Protein AF-C7DH85-F1 (afdb_monomer_lite)

Structure (mmCIF, N/CA/C/O backbone):
data_AF-C7DH85-F1
#
_entry.id   AF-C7DH85-F1
#
loop_
_atom_site.group_PDB
_atom_site.id
_atom_site.type_symbol
_atom_site.label_atom_id
_atom_site.label_al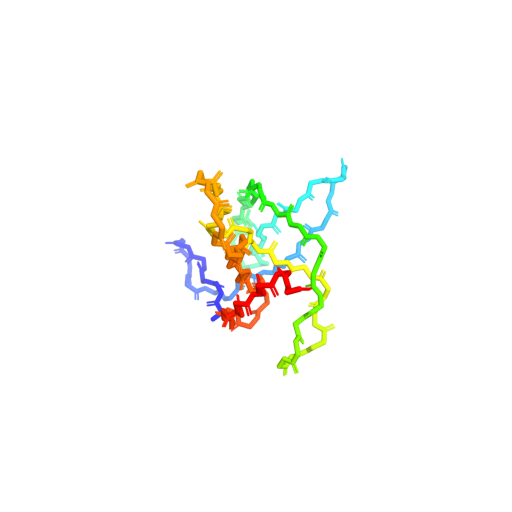t_id
_atom_site.label_comp_id
_atom_site.label_asym_id
_atom_site.label_entity_id
_atom_site.label_seq_id
_atom_site.pdbx_PDB_ins_code
_atom_site.Cartn_x
_atom_site.Cartn_y
_atom_site.Cartn_z
_atom_site.occupancy
_atom_site.B_iso_or_equiv
_atom_site.auth_seq_id
_atom_site.auth_comp_id
_atom_site.auth_asym_id
_atom_site.auth_atom_id
_atom_site.pdbx_PDB_model_num
ATOM 1 N N . MET A 1 1 ? -8.613 -5.247 -1.457 1.00 72.25 1 MET A N 1
ATOM 2 C CA . MET A 1 1 ? -8.883 -3.858 -1.020 1.00 72.25 1 MET A CA 1
ATOM 3 C C . MET A 1 1 ? -8.444 -3.758 0.435 1.00 72.25 1 MET A C 1
ATOM 5 O O . MET A 1 1 ? -8.563 -4.768 1.115 1.00 72.25 1 MET A O 1
ATOM 9 N N . PRO A 1 2 ? -7.856 -2.644 0.888 1.00 82.00 2 PRO A N 1
ATOM 10 C CA . PRO A 1 2 ? -7.318 -2.535 2.245 1.00 82.00 2 PRO A CA 1
ATOM 11 C C . PRO A 1 2 ? -8.440 -2.542 3.297 1.00 82.00 2 PRO A C 1
ATOM 13 O O . PRO A 1 2 ? -9.439 -1.838 3.152 1.00 82.00 2 PRO A O 1
ATOM 16 N N . GLU A 1 3 ? -8.276 -3.345 4.348 1.00 89.19 3 GLU A N 1
ATOM 17 C CA . GLU A 1 3 ? -9.259 -3.541 5.423 1.00 89.19 3 GLU A CA 1
ATOM 18 C C . GLU A 1 3 ? -8.756 -2.947 6.742 1.00 89.19 3 GLU A C 1
ATOM 20 O O . GLU A 1 3 ? -7.561 -2.955 7.042 1.00 89.19 3 GLU A O 1
ATOM 25 N N . CYS A 1 4 ? -9.674 -2.430 7.556 1.00 91.44 4 CYS A N 1
ATOM 26 C CA . CYS A 1 4 ? -9.347 -1.833 8.839 1.00 91.44 4 CYS A CA 1
ATOM 27 C C . CYS A 1 4 ? -8.911 -2.908 9.849 1.00 91.44 4 CYS A C 1
ATOM 29 O O . CYS A 1 4 ? -9.694 -3.816 10.132 1.00 91.44 4 CYS A O 1
ATOM 31 N N . PRO A 1 5 ? -7.748 -2.773 10.511 1.00 91.62 5 PRO A N 1
ATOM 32 C CA . PRO A 1 5 ? -7.302 -3.753 11.503 1.00 91.62 5 PRO A CA 1
ATOM 33 C C . PRO A 1 5 ? -8.183 -3.794 12.763 1.00 91.62 5 PRO A C 1
ATOM 35 O O . PRO A 1 5 ? -8.138 -4.769 13.505 1.00 91.62 5 PRO A O 1
ATOM 38 N N . LYS A 1 6 ? -8.990 -2.750 13.019 1.00 91.50 6 LYS A N 1
ATOM 39 C CA . LYS A 1 6 ? -9.872 -2.667 14.196 1.00 91.50 6 LYS A CA 1
ATOM 40 C C . LYS A 1 6 ? -11.246 -3.297 13.970 1.00 91.50 6 LYS A C 1
ATOM 42 O O . LYS A 1 6 ? -11.719 -4.039 14.820 1.00 91.50 6 LYS A O 1
ATOM 47 N N . CYS A 1 7 ? -11.898 -2.979 12.852 1.00 93.38 7 CYS A N 1
ATOM 48 C CA . CYS A 1 7 ? -13.291 -3.372 12.595 1.00 93.38 7 CYS A CA 1
ATOM 49 C C . CYS A 1 7 ? -13.499 -4.144 11.283 1.00 93.38 7 CYS A C 1
ATOM 51 O O . CYS A 1 7 ? -14.633 -4.475 10.957 1.00 93.38 7 CYS A O 1
ATOM 53 N N . ARG A 1 8 ? -12.428 -4.421 10.525 1.00 89.56 8 ARG A N 1
ATOM 54 C CA . ARG A 1 8 ? -12.428 -5.136 9.230 1.00 89.56 8 ARG A CA 1
ATOM 55 C C . ARG A 1 8 ? -13.244 -4.487 8.109 1.00 89.56 8 ARG A C 1
ATOM 57 O O . ARG A 1 8 ? -13.360 -5.041 7.027 1.00 89.56 8 ARG A O 1
ATOM 64 N N . MET A 1 9 ? -13.756 -3.279 8.327 1.00 91.12 9 MET A N 1
ATOM 65 C CA . MET A 1 9 ? -14.388 -2.493 7.271 1.00 91.12 9 MET A CA 1
ATOM 66 C C . MET A 1 9 ? -13.355 -2.040 6.241 1.00 91.12 9 MET A C 1
ATOM 68 O O . MET A 1 9 ? -12.206 -1.756 6.586 1.00 91.12 9 MET A O 1
ATOM 72 N N . VAL A 1 10 ? -13.779 -1.921 4.985 1.00 90.56 10 VAL A N 1
ATOM 73 C CA . VAL A 1 10 ? -12.929 -1.413 3.901 1.00 90.56 10 VAL A CA 1
ATOM 74 C C . VAL A 1 10 ? -12.479 0.016 4.219 1.00 90.56 10 VAL A C 1
ATOM 76 O O . VAL A 1 10 ? -13.271 0.856 4.654 1.00 90.56 10 VAL A O 1
ATOM 79 N N . LEU A 1 11 ? -11.188 0.280 4.034 1.00 92.00 11 LEU A N 1
ATOM 80 C CA . LEU A 1 11 ? -10.586 1.590 4.254 1.00 92.00 11 LEU A CA 1
ATOM 81 C C . LEU A 1 11 ? -10.804 2.494 3.038 1.00 92.00 11 LEU A C 1
ATOM 83 O O . LEU A 1 11 ? -10.676 2.065 1.892 1.00 92.00 11 LEU A O 1
ATOM 87 N N . ASN A 1 12 ? -11.092 3.766 3.303 1.00 90.88 12 ASN A N 1
ATOM 88 C CA . ASN A 1 12 ? -11.144 4.820 2.297 1.00 90.88 12 ASN A CA 1
ATOM 89 C C . ASN A 1 12 ? -9.767 5.457 2.153 1.00 90.88 12 ASN A C 1
ATOM 91 O O . ASN A 1 12 ? -9.012 5.515 3.119 1.00 90.88 12 ASN A O 1
ATOM 95 N N . ILE A 1 13 ? -9.459 5.964 0.967 1.00 91.12 13 ILE A N 1
ATOM 96 C CA . ILE A 1 13 ? -8.235 6.725 0.712 1.00 91.12 13 ILE A CA 1
ATOM 97 C C . ILE A 1 13 ? -8.615 8.197 0.763 1.00 91.12 13 ILE A C 1
ATOM 99 O O . ILE A 1 13 ? -9.525 8.608 0.045 1.00 91.12 13 ILE A O 1
ATOM 103 N N . ILE A 1 14 ? -7.949 8.963 1.617 1.00 91.56 14 ILE A N 1
ATOM 104 C CA . ILE A 1 14 ? -8.140 10.409 1.731 1.00 91.56 14 ILE A CA 1
ATOM 105 C C . ILE A 1 14 ? -6.799 11.116 1.560 1.00 91.56 14 ILE A C 1
ATOM 1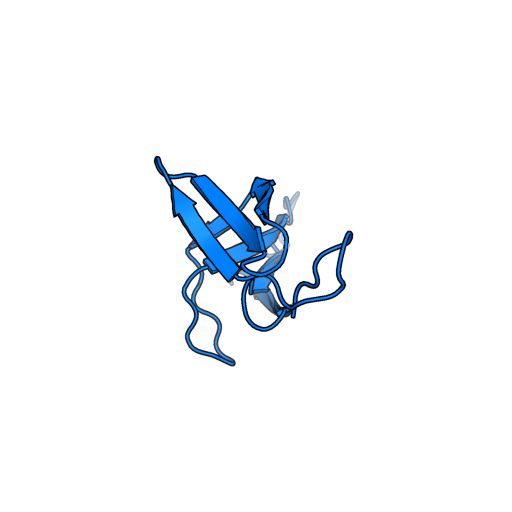07 O O . ILE A 1 14 ? -5.760 10.574 1.932 1.00 91.56 14 ILE A O 1
ATOM 111 N N . GLU A 1 15 ? -6.841 12.323 1.013 1.00 90.38 15 GLU A N 1
ATOM 112 C CA . GLU A 1 15 ? -5.689 13.215 0.895 1.00 90.38 15 GLU A CA 1
ATOM 113 C C . GLU A 1 15 ? -5.875 14.385 1.853 1.00 90.38 15 GLU A C 1
ATOM 115 O O . GLU A 1 15 ? -6.917 15.039 1.845 1.00 90.38 15 GLU A O 1
ATOM 120 N N . GLU A 1 16 ? -4.880 14.647 2.692 1.00 91.50 16 GLU A N 1
ATOM 121 C CA . GLU A 1 16 ? -4.920 15.730 3.668 1.00 91.50 16 GLU A CA 1
ATOM 122 C C . GLU A 1 16 ? -3.520 16.335 3.789 1.00 91.50 16 GLU A C 1
ATOM 124 O O . GLU A 1 16 ? -2.558 15.611 4.015 1.00 91.50 16 GLU A O 1
ATOM 129 N N . ASN A 1 17 ? -3.389 17.653 3.610 1.00 89.06 17 ASN A N 1
ATOM 130 C CA . ASN A 1 17 ? -2.100 18.369 3.648 1.00 89.06 17 ASN A CA 1
ATOM 131 C C . ASN A 1 17 ? -1.021 17.837 2.678 1.00 89.06 17 ASN A C 1
ATOM 133 O O . ASN A 1 17 ? 0.167 18.031 2.911 1.00 89.06 17 ASN A O 1
ATOM 137 N N . GLY A 1 18 ? -1.427 17.188 1.582 1.00 86.12 18 GLY A N 1
ATOM 138 C CA . GLY A 1 18 ? -0.500 16.565 0.630 1.00 86.12 18 GLY A CA 1
ATOM 139 C C . GLY A 1 18 ? -0.052 15.156 1.024 1.00 86.12 18 GLY A C 1
ATOM 140 O O . GLY A 1 18 ? 0.704 14.540 0.286 1.00 86.12 18 GLY A O 1
ATOM 141 N N . ASP A 1 19 ? -0.547 14.615 2.134 1.00 90.06 19 ASP A N 1
ATOM 142 C CA . ASP A 1 19 ? -0.327 13.233 2.540 1.00 90.06 19 ASP A CA 1
ATOM 143 C C . ASP A 1 19 ? -1.542 12.360 2.219 1.00 90.06 19 ASP A C 1
ATOM 145 O O . ASP A 1 19 ? -2.696 12.790 2.308 1.00 90.06 19 ASP A O 1
ATOM 149 N N . VAL A 1 20 ? -1.289 11.095 1.877 1.00 91.25 20 VAL A N 1
ATOM 150 C CA . VAL A 1 20 ? -2.334 10.095 1.637 1.00 91.25 20 VAL A CA 1
ATOM 151 C C . VAL A 1 20 ? -2.537 9.257 2.897 1.00 91.25 20 VAL A C 1
ATOM 153 O O . VAL A 1 20 ? -1.590 8.687 3.442 1.00 91.25 20 VAL A O 1
ATOM 156 N N . TYR A 1 21 ? -3.786 9.121 3.336 1.00 92.50 21 TYR A N 1
ATOM 157 C CA . TYR A 1 21 ? -4.162 8.304 4.487 1.00 92.50 21 TYR A CA 1
ATOM 158 C C . TYR A 1 21 ? -5.195 7.246 4.115 1.00 92.50 21 TYR A C 1
ATOM 160 O O . TYR A 1 21 ? -6.113 7.487 3.330 1.00 92.50 21 TYR A O 1
ATOM 168 N N . TYR A 1 22 ? -5.114 6.098 4.784 1.00 91.81 22 TYR A N 1
ATOM 169 C CA . TYR A 1 22 ? -6.252 5.200 4.904 1.00 91.81 22 TYR A CA 1
ATOM 170 C C . TYR A 1 22 ? -7.128 5.607 6.079 1.00 91.81 22 TYR A C 1
ATOM 172 O O . TYR A 1 22 ? -6.662 5.647 7.216 1.00 91.81 22 TYR A O 1
ATOM 180 N N . HIS A 1 23 ? -8.405 5.850 5.810 1.00 93.38 23 HIS A N 1
ATOM 181 C CA . HIS A 1 23 ? -9.402 6.247 6.791 1.00 93.38 23 HIS A CA 1
ATOM 182 C C . HIS A 1 23 ? -10.580 5.265 6.835 1.00 93.38 23 HIS A C 1
ATOM 184 O O . HIS A 1 23 ? -11.258 5.002 5.838 1.00 93.38 23 HIS A O 1
ATOM 190 N N . CYS A 1 24 ? -10.860 4.731 8.019 1.00 94.62 24 CYS A N 1
ATOM 191 C CA . CYS A 1 24 ? -12.025 3.903 8.278 1.00 94.62 24 CYS A CA 1
ATOM 192 C C . CYS A 1 24 ? -13.213 4.769 8.700 1.00 94.62 24 CYS A C 1
ATOM 194 O O . CYS A 1 24 ? -13.235 5.284 9.816 1.00 94.62 24 CYS A O 1
ATOM 196 N N . ALA A 1 25 ? -14.244 4.833 7.858 1.00 91.44 25 ALA A N 1
ATOM 197 C CA . ALA A 1 25 ? -15.468 5.573 8.168 1.00 91.44 25 ALA A CA 1
ATOM 198 C C . ALA A 1 25 ? -16.275 4.975 9.339 1.00 91.44 25 ALA A C 1
ATOM 200 O O . ALA A 1 25 ? -17.082 5.674 9.938 1.00 91.44 25 ALA A O 1
ATOM 201 N N . ALA A 1 26 ? -16.065 3.697 9.677 1.00 93.00 26 ALA A N 1
ATOM 202 C CA . ALA A 1 26 ? -16.845 3.015 10.710 1.00 93.00 26 ALA A CA 1
ATOM 203 C C . ALA A 1 26 ? -16.311 3.238 12.133 1.00 93.00 26 ALA A C 1
ATOM 205 O O . ALA A 1 26 ? -17.092 3.399 13.063 1.00 93.00 26 ALA A O 1
ATOM 206 N N . CYS A 1 27 ? -14.987 3.227 12.323 1.00 93.94 27 CYS A N 1
ATOM 207 C CA . CYS A 1 27 ? -14.378 3.332 13.655 1.00 93.94 27 CYS A CA 1
ATOM 208 C C . CYS A 1 27 ? -13.391 4.501 13.805 1.00 93.94 27 CYS A C 1
ATOM 210 O O . CYS A 1 27 ? -12.718 4.594 14.830 1.00 93.94 27 CYS A O 1
ATOM 212 N N . GLY A 1 28 ? -13.218 5.331 12.770 1.00 91.88 28 GLY A N 1
ATOM 213 C CA . GLY A 1 28 ? -12.298 6.475 12.773 1.00 91.88 28 GLY A CA 1
ATOM 214 C C . GLY A 1 28 ? -10.809 6.113 12.720 1.00 91.88 28 GLY A C 1
ATOM 215 O O . GLY A 1 28 ? -9.959 6.950 13.007 1.00 91.88 28 GLY A O 1
ATOM 216 N N . TYR A 1 29 ? -10.454 4.865 12.390 1.00 93.88 29 TYR A N 1
ATOM 217 C CA . TYR A 1 29 ? -9.048 4.481 12.224 1.00 93.88 29 TYR A CA 1
ATOM 218 C C . TYR A 1 29 ? -8.414 5.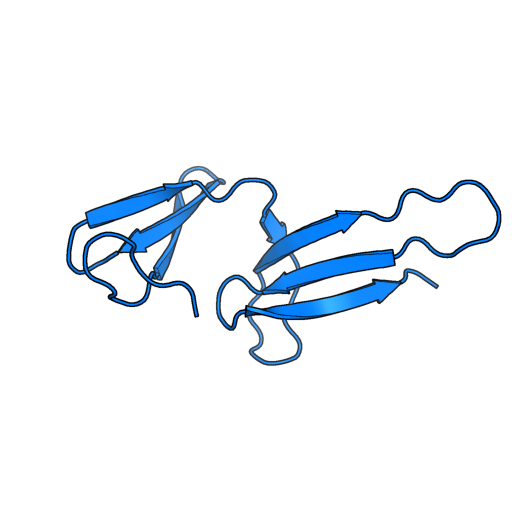265 11.068 1.00 93.88 29 TYR A C 1
ATOM 220 O O . TYR A 1 29 ? -8.946 5.232 9.961 1.00 93.88 29 TYR A O 1
ATOM 228 N N . LYS A 1 30 ? -7.275 5.920 11.312 1.00 93.62 30 LYS A N 1
ATOM 229 C CA . LYS A 1 30 ? -6.505 6.664 10.308 1.00 93.62 30 LYS A CA 1
ATOM 230 C C . LYS A 1 30 ? -5.054 6.182 10.310 1.00 93.62 30 LYS A C 1
ATOM 232 O O . LYS A 1 30 ? -4.443 6.094 11.373 1.00 93.62 30 LYS A O 1
ATOM 237 N N . GLN A 1 31 ? -4.513 5.871 9.136 1.00 91.94 31 GLN A N 1
ATOM 238 C CA . GLN A 1 31 ? -3.121 5.459 8.954 1.00 91.94 31 GLN A CA 1
ATOM 239 C C . GLN A 1 31 ? -2.493 6.237 7.803 1.00 91.94 31 GLN A C 1
ATOM 241 O O . GLN A 1 31 ? -3.037 6.239 6.702 1.00 91.94 31 GLN A O 1
ATOM 246 N N . LEU A 1 32 ? -1.354 6.882 8.064 1.00 91.00 32 LEU A N 1
ATOM 247 C CA . LEU A 1 32 ? -0.540 7.519 7.029 1.00 91.00 32 LEU A CA 1
ATOM 248 C C . LEU A 1 32 ? 0.015 6.455 6.086 1.00 91.00 32 LEU A C 1
ATOM 250 O O . LEU A 1 32 ? 0.477 5.405 6.541 1.00 91.00 32 LEU A O 1
ATOM 254 N N . PHE A 1 33 ? -0.004 6.741 4.791 1.00 87.50 33 PHE A N 1
ATOM 255 C CA . PHE A 1 33 ? 0.511 5.846 3.776 1.00 87.50 33 PHE A CA 1
ATOM 256 C C . PHE A 1 33 ? 1.807 6.403 3.163 1.00 87.50 33 PHE A C 1
ATOM 258 O O . PHE A 1 33 ? 1.744 7.167 2.203 1.00 87.50 33 PHE A O 1
ATOM 265 N N . PRO A 1 34 ? 2.990 6.064 3.711 1.00 82.00 34 PRO A N 1
ATOM 266 C CA . PRO A 1 34 ? 4.257 6.574 3.195 1.00 82.00 34 PRO A CA 1
ATOM 267 C C . PRO A 1 34 ? 4.575 5.991 1.810 1.00 82.00 34 PRO A C 1
ATOM 269 O O . PRO A 1 34 ? 4.144 4.884 1.477 1.00 82.00 34 PRO A O 1
ATOM 272 N N . ASN A 1 35 ? 5.384 6.712 1.027 1.00 84.25 35 ASN A N 1
ATOM 273 C CA . ASN A 1 35 ? 5.861 6.293 -0.302 1.00 84.25 35 ASN A CA 1
ATOM 274 C C . ASN A 1 35 ? 4.729 6.040 -1.317 1.00 84.25 35 ASN A C 1
ATOM 276 O O . ASN A 1 35 ? 4.787 5.112 -2.134 1.00 84.25 35 ASN A O 1
ATOM 280 N N . TRP A 1 36 ? 3.675 6.854 -1.239 1.00 90.50 36 TRP A N 1
ATOM 281 C CA . TRP A 1 36 ? 2.672 6.930 -2.291 1.00 90.50 36 TRP A CA 1
ATOM 282 C C . TRP A 1 36 ? 3.237 7.701 -3.489 1.00 90.50 36 TRP A C 1
ATOM 284 O O . TRP A 1 36 ? 4.073 8.590 -3.343 1.00 90.50 36 TRP A O 1
ATOM 294 N N . VAL A 1 37 ? 2.779 7.339 -4.679 1.00 89.19 37 VAL A N 1
ATOM 295 C CA . VAL A 1 37 ? 3.142 7.972 -5.946 1.00 89.19 37 VAL A CA 1
ATOM 296 C C . VAL A 1 37 ? 1.897 8.126 -6.810 1.00 89.19 37 VAL A C 1
ATOM 298 O O . VAL A 1 37 ? 0.942 7.346 -6.690 1.00 89.19 37 VAL A O 1
ATOM 301 N N . ASP A 1 38 ? 1.911 9.131 -7.680 1.00 89.75 38 ASP A N 1
ATOM 302 C CA . ASP A 1 38 ? 0.896 9.274 -8.716 1.00 89.75 38 ASP A CA 1
ATOM 303 C C . ASP A 1 38 ? 1.193 8.265 -9.838 1.00 89.75 38 ASP A C 1
ATOM 305 O O . ASP A 1 38 ? 2.276 8.261 -10.421 1.00 89.75 38 ASP A O 1
ATOM 309 N N . HIS A 1 39 ? 0.278 7.322 -10.045 1.00 89.06 39 HIS A N 1
ATOM 310 C CA . HIS A 1 39 ? 0.367 6.281 -11.063 1.00 89.06 39 HIS A CA 1
ATOM 311 C C . HIS A 1 39 ? -1.034 5.738 -11.360 1.00 89.06 39 HIS A C 1
ATOM 313 O O . HIS A 1 39 ? -1.702 5.178 -10.480 1.00 89.06 39 HIS A O 1
ATOM 319 N N . GLU A 1 40 ? -1.475 5.881 -12.609 1.00 90.12 40 GLU A N 1
ATOM 320 C CA . GLU A 1 40 ? -2.799 5.447 -13.040 1.00 90.12 40 GLU A CA 1
ATOM 321 C C . GLU A 1 40 ? -2.902 3.921 -13.128 1.00 90.12 40 GLU A C 1
ATOM 323 O O . GLU A 1 40 ? -2.196 3.236 -13.865 1.00 90.12 40 GLU A O 1
ATOM 328 N N . CYS A 1 41 ? -3.840 3.357 -12.374 1.00 89.94 41 CYS A N 1
ATOM 329 C CA . CYS A 1 41 ? -4.098 1.932 -12.398 1.00 89.94 41 CYS A CA 1
ATOM 330 C C . CYS A 1 41 ? -4.889 1.528 -13.646 1.00 89.94 41 CYS A C 1
ATOM 332 O O . CYS A 1 41 ? -6.103 1.723 -13.698 1.00 89.94 41 CYS A O 1
ATOM 334 N N . GLN A 1 42 ? -4.250 0.793 -14.555 1.00 87.81 42 GLN A N 1
ATOM 335 C CA . GLN A 1 42 ? -4.871 0.240 -15.770 1.00 87.81 42 GLN A CA 1
ATOM 336 C C . GLN A 1 42 ? -6.115 -0.639 -15.521 1.00 87.81 42 GLN A C 1
ATOM 338 O O . GLN A 1 42 ? -6.929 -0.836 -16.416 1.00 87.81 42 GLN A O 1
ATOM 343 N N . LYS A 1 43 ? -6.292 -1.180 -14.305 1.00 87.44 43 LYS A N 1
ATOM 344 C CA . LYS A 1 43 ? -7.452 -2.019 -13.958 1.00 87.44 43 LYS A CA 1
ATOM 345 C C . LYS A 1 43 ? -8.674 -1.223 -13.493 1.00 87.44 43 LYS A C 1
ATOM 347 O O . LYS A 1 43 ? -9.793 -1.704 -13.626 1.00 87.44 43 LYS A O 1
ATOM 352 N N . CYS A 1 44 ? -8.481 -0.068 -12.853 1.00 89.19 44 CYS A N 1
ATOM 353 C CA . CYS A 1 44 ? -9.584 0.653 -12.199 1.00 89.19 44 CYS A CA 1
ATOM 354 C C . CYS A 1 44 ? -9.586 2.174 -12.401 1.00 89.19 44 CYS A C 1
ATOM 356 O O . CYS A 1 44 ? -10.448 2.839 -11.829 1.00 89.19 44 CYS A O 1
ATOM 358 N N . GLY A 1 45 ? -8.624 2.713 -13.155 1.00 87.19 45 GLY A N 1
ATOM 359 C CA . GLY A 1 45 ? -8.462 4.143 -13.432 1.00 87.19 45 GLY A CA 1
ATOM 360 C C . GLY A 1 45 ? -8.076 4.988 -12.217 1.00 87.19 45 GLY A C 1
ATOM 361 O O . GLY A 1 45 ? -8.241 6.199 -12.232 1.00 87.19 45 GLY A O 1
ATOM 362 N N . PHE A 1 46 ? -7.637 4.373 -11.114 1.00 89.19 46 PHE A N 1
ATOM 363 C CA . PHE A 1 46 ? -7.263 5.124 -9.916 1.00 89.19 46 PHE A CA 1
ATOM 364 C C . PHE A 1 46 ? -5.835 5.655 -10.029 1.00 89.19 46 PHE A C 1
ATOM 366 O O . PHE A 1 46 ? -4.927 4.861 -10.251 1.00 89.19 46 PHE A O 1
ATOM 373 N N . GLY A 1 47 ? -5.647 6.958 -9.823 1.00 89.62 47 GLY A N 1
ATOM 374 C CA . GLY A 1 47 ? -4.384 7.666 -10.064 1.00 89.62 47 GLY A CA 1
ATOM 375 C C . GLY A 1 47 ? -3.291 7.506 -9.007 1.00 89.62 47 GLY A C 1
ATOM 376 O O . GLY A 1 47 ? -2.251 8.128 -9.140 1.00 89.62 47 GLY A O 1
ATOM 377 N N . LYS A 1 48 ? -3.491 6.723 -7.937 1.00 90.12 48 LYS A N 1
ATOM 378 C CA . LYS A 1 48 ? -2.489 6.608 -6.861 1.00 90.12 48 LYS A CA 1
ATOM 379 C C . LYS A 1 48 ? -2.097 5.178 -6.556 1.00 90.12 48 LYS A C 1
ATOM 381 O O . LYS A 1 48 ? -2.945 4.287 -6.385 1.00 90.12 48 LYS A O 1
ATOM 386 N N . ALA A 1 49 ? -0.796 4.981 -6.396 1.00 91.31 49 ALA A N 1
ATOM 387 C CA . ALA A 1 49 ? -0.195 3.698 -6.094 1.00 91.31 49 ALA A CA 1
ATOM 388 C C . ALA A 1 49 ? 0.872 3.808 -4.999 1.00 91.31 49 ALA A C 1
ATOM 390 O O . ALA A 1 49 ? 1.379 4.877 -4.684 1.00 91.31 49 ALA A O 1
ATOM 391 N N . GLN A 1 50 ? 1.205 2.667 -4.410 1.00 90.06 50 GLN A N 1
ATOM 392 C CA . GLN A 1 50 ? 2.377 2.469 -3.575 1.00 90.06 50 GLN A CA 1
ATOM 393 C C . GLN A 1 50 ? 3.543 2.026 -4.450 1.00 90.06 50 GLN A C 1
ATOM 395 O O . GLN A 1 50 ? 3.399 1.044 -5.182 1.00 90.06 50 GLN A O 1
ATOM 400 N N . LEU A 1 51 ? 4.703 2.664 -4.319 1.00 87.81 51 LEU A N 1
ATOM 401 C CA . LEU A 1 51 ? 5.941 2.119 -4.867 1.00 87.81 51 LEU A CA 1
ATOM 402 C C . LEU A 1 51 ? 6.415 0.969 -3.963 1.00 87.81 51 LEU A C 1
ATOM 404 O O . LEU A 1 51 ? 6.781 1.188 -2.811 1.00 87.81 51 LEU A O 1
ATOM 408 N N . LEU A 1 52 ? 6.349 -0.267 -4.460 1.00 86.12 52 LEU A N 1
ATOM 409 C CA . LEU A 1 52 ? 6.774 -1.462 -3.720 1.00 86.12 52 LEU A CA 1
ATOM 410 C C . LEU A 1 52 ? 8.266 -1.733 -3.873 1.00 86.12 52 LEU A C 1
ATOM 412 O O . LEU A 1 52 ? 8.924 -2.156 -2.927 1.00 86.12 52 LEU A O 1
ATOM 416 N N . PHE A 1 53 ? 8.773 -1.538 -5.083 1.00 79.94 53 PHE A N 1
ATOM 417 C CA . PHE A 1 53 ? 10.158 -1.797 -5.418 1.00 79.94 53 PHE A CA 1
ATOM 418 C C . PHE A 1 53 ? 10.596 -0.789 -6.464 1.00 79.94 53 PHE A C 1
ATOM 420 O O . PHE A 1 53 ? 9.898 -0.589 -7.460 1.00 79.94 53 PHE A O 1
ATOM 427 N N . TYR A 1 54 ? 11.742 -0.171 -6.209 1.00 75.44 54 TYR A N 1
ATOM 428 C CA . TYR A 1 54 ? 12.459 0.636 -7.175 1.00 75.44 54 TYR A CA 1
ATOM 429 C C . TYR A 1 54 ? 13.735 -0.119 -7.529 1.00 75.44 54 TYR A C 1
ATOM 431 O O . TYR A 1 54 ? 14.657 -0.197 -6.715 1.00 75.44 54 TYR A O 1
ATOM 439 N N . GLY A 1 55 ? 13.755 -0.738 -8.707 1.00 68.25 55 GLY A N 1
ATOM 440 C CA . GLY A 1 55 ? 14.938 -1.405 -9.226 1.00 68.25 55 GLY A CA 1
ATOM 441 C C . GLY A 1 55 ? 16.043 -0.389 -9.470 1.00 68.25 55 GLY A C 1
ATOM 442 O O . GLY A 1 55 ? 15.983 0.378 -10.425 1.00 68.25 55 GLY A O 1
ATOM 443 N N . ILE A 1 56 ? 17.048 -0.385 -8.596 1.00 63.66 56 ILE A N 1
ATOM 44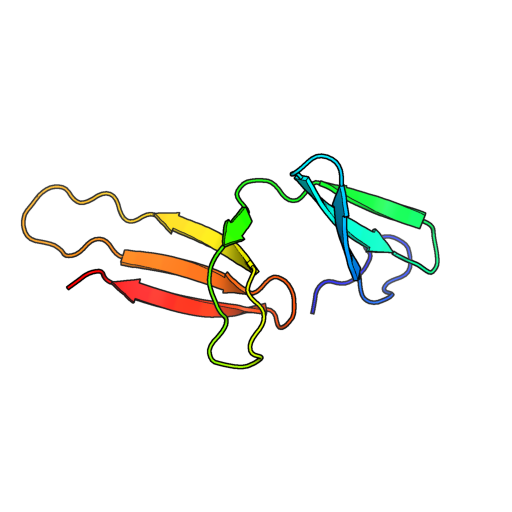4 C CA . ILE A 1 56 ? 18.312 0.312 -8.833 1.00 63.66 56 ILE A CA 1
ATOM 445 C C . ILE A 1 56 ? 19.166 -0.575 -9.727 1.00 63.66 56 ILE A C 1
ATOM 447 O O . ILE A 1 56 ? 19.499 -1.701 -9.363 1.00 63.66 56 ILE A O 1
ATOM 451 N N . ILE A 1 57 ? 19.507 -0.051 -10.893 1.00 60.50 57 ILE A N 1
ATOM 452 C CA . ILE A 1 57 ? 20.334 -0.738 -11.873 1.00 60.50 57 ILE A CA 1
ATOM 453 C C . ILE A 1 57 ? 21.809 -0.516 -11.544 1.00 60.50 57 ILE A C 1
ATOM 455 O O . ILE A 1 57 ? 22.225 0.618 -11.300 1.00 60.50 57 ILE A O 1
ATOM 459 N N . VAL A 1 58 ? 22.617 -1.570 -11.627 1.00 59.91 58 VAL A N 1
ATOM 460 C CA . VAL A 1 58 ? 24.069 -1.464 -11.809 1.00 59.91 58 VAL A CA 1
ATOM 461 C C . VAL A 1 58 ? 24.413 -2.253 -13.073 1.00 59.91 58 VAL A C 1
ATOM 463 O O . VAL A 1 58 ? 24.527 -3.471 -13.015 1.00 59.91 58 VAL A O 1
ATOM 466 N N . GLY A 1 59 ? 24.540 -1.577 -14.219 1.00 68.81 59 GLY A N 1
ATOM 467 C CA . GLY A 1 59 ? 24.827 -2.212 -15.517 1.00 68.81 59 GLY A CA 1
ATOM 468 C C . GLY A 1 59 ? 23.769 -1.929 -16.592 1.00 68.81 59 GLY A C 1
ATOM 469 O O . GLY A 1 59 ? 23.153 -0.870 -16.566 1.00 68.81 59 GLY A O 1
ATOM 470 N N . ASP A 1 60 ? 23.586 -2.866 -17.532 1.00 63.81 60 ASP A N 1
ATOM 471 C CA . ASP A 1 60 ? 22.733 -2.759 -18.742 1.00 63.81 60 ASP A CA 1
ATOM 472 C C . ASP A 1 60 ? 21.272 -3.232 -18.531 1.00 63.81 60 ASP A C 1
ATOM 474 O O . ASP A 1 60 ? 20.544 -3.496 -19.481 1.00 63.81 60 ASP A O 1
ATOM 478 N N . GLU A 1 61 ? 20.820 -3.402 -17.286 1.00 64.50 61 GLU A N 1
ATOM 479 C CA . GLU A 1 61 ? 19.451 -3.867 -17.008 1.00 64.50 61 GLU A CA 1
ATOM 480 C C . GLU A 1 61 ? 18.448 -2.696 -17.018 1.00 64.50 61 GLU A C 1
ATOM 482 O O . GLU A 1 61 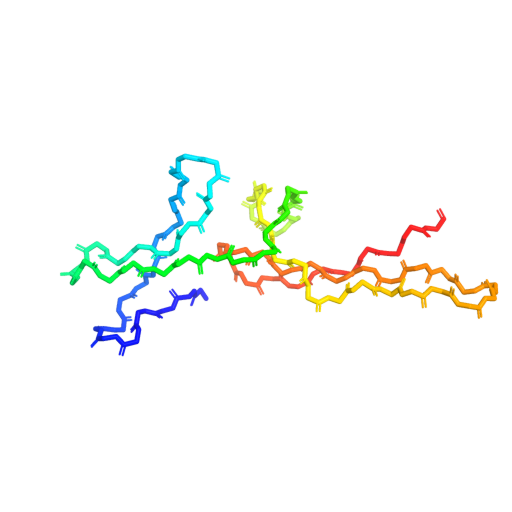? 18.790 -1.576 -16.672 1.00 64.50 61 GLU A O 1
ATOM 487 N N . ALA A 1 62 ? 17.187 -2.909 -17.400 1.00 61.41 62 ALA A N 1
ATOM 488 C CA . ALA A 1 62 ? 16.166 -1.860 -17.287 1.00 61.41 62 ALA A CA 1
ATOM 489 C C . ALA A 1 62 ? 15.696 -1.722 -15.821 1.00 61.41 62 ALA A C 1
ATOM 491 O O . ALA A 1 62 ? 15.515 -2.741 -15.141 1.00 61.41 62 ALA A O 1
ATOM 492 N N . PRO A 1 63 ? 15.445 -0.501 -15.304 1.00 66.31 63 PRO A N 1
ATOM 493 C CA . PRO A 1 63 ? 14.962 -0.328 -13.941 1.00 66.31 63 PRO A CA 1
ATOM 494 C C . PRO A 1 63 ? 13.531 -0.857 -13.846 1.00 66.31 63 PRO A C 1
ATOM 496 O O . PRO A 1 63 ? 12.608 -0.328 -14.465 1.00 66.31 63 PRO A O 1
ATOM 499 N N . LEU A 1 64 ? 13.332 -1.905 -13.049 1.00 74.50 64 LEU A N 1
ATOM 500 C CA . LEU A 1 64 ? 12.006 -2.449 -12.779 1.00 74.50 64 LEU A CA 1
ATOM 501 C C . LEU A 1 64 ? 11.377 -1.709 -11.599 1.00 74.50 64 LEU A C 1
ATOM 503 O O . LEU A 1 64 ? 11.777 -1.905 -10.449 1.00 74.50 64 LEU A O 1
ATOM 507 N N . SER A 1 65 ? 10.362 -0.894 -11.871 1.00 83.88 65 SER A N 1
ATOM 508 C CA . SER A 1 65 ? 9.520 -0.297 -10.837 1.00 83.88 65 SER A CA 1
ATOM 509 C C . SER A 1 65 ? 8.243 -1.113 -10.663 1.00 83.88 65 SER A C 1
ATOM 511 O O . SER A 1 65 ? 7.596 -1.524 -11.627 1.00 83.88 65 SER A O 1
ATOM 513 N N . MET A 1 66 ? 7.864 -1.380 -9.414 1.00 88.31 66 MET A N 1
ATOM 514 C CA . MET A 1 66 ? 6.628 -2.093 -9.092 1.00 88.31 66 MET A CA 1
ATOM 515 C C . MET A 1 66 ? 5.678 -1.178 -8.334 1.00 88.31 66 MET A C 1
ATOM 517 O O . MET A 1 66 ? 5.991 -0.730 -7.229 1.00 88.31 66 MET A O 1
ATOM 521 N N . TYR A 1 67 ? 4.488 -0.967 -8.891 1.00 90.12 67 TYR A N 1
ATOM 522 C CA . TYR A 1 67 ? 3.460 -0.111 -8.310 1.00 90.12 67 TYR A CA 1
ATOM 523 C C . TYR A 1 67 ? 2.258 -0.938 -7.876 1.00 90.12 67 TYR A C 1
ATOM 525 O O . TYR A 1 67 ? 1.750 -1.765 -8.631 1.00 90.12 67 TYR A O 1
ATOM 533 N N . LYS A 1 68 ? 1.760 -0.704 -6.664 1.00 90.38 68 LYS A N 1
ATOM 534 C CA . LYS A 1 68 ? 0.542 -1.328 -6.141 1.00 90.38 68 LYS A CA 1
ATOM 535 C C . LYS A 1 68 ? -0.550 -0.286 -5.975 1.00 90.38 68 LYS A C 1
ATOM 537 O O . LYS A 1 68 ? -0.453 0.580 -5.114 1.00 90.38 68 LYS A O 1
ATOM 542 N N . CYS A 1 69 ? -1.622 -0.390 -6.753 1.00 91.94 69 CYS A N 1
ATOM 543 C CA . CYS A 1 69 ? -2.765 0.515 -6.651 1.00 91.94 69 CYS A CA 1
ATOM 544 C C . CYS A 1 69 ? -3.354 0.510 -5.231 1.00 91.94 69 CYS A C 1
ATOM 546 O O . CYS A 1 69 ? -3.706 -0.554 -4.712 1.00 91.94 69 CYS A O 1
ATOM 548 N N . LEU A 1 70 ? -3.532 1.689 -4.628 1.00 88.94 70 LEU A N 1
ATOM 549 C CA . LEU A 1 70 ? -4.063 1.807 -3.262 1.00 88.94 70 LEU A CA 1
ATOM 550 C C . LEU A 1 70 ? -5.543 1.404 -3.173 1.00 88.94 70 LEU A C 1
ATOM 552 O O . LEU A 1 70 ? -5.995 0.897 -2.149 1.00 88.94 70 LEU A O 1
ATOM 556 N N . LYS A 1 71 ? -6.303 1.584 -4.262 1.00 87.62 71 LYS A N 1
ATOM 557 C CA . LYS A 1 71 ? -7.744 1.299 -4.312 1.00 87.62 71 LYS A CA 1
ATOM 558 C C . LYS A 1 71 ? -8.033 -0.187 -4.523 1.00 87.62 71 LYS A C 1
ATOM 560 O O . LYS A 1 71 ? -8.628 -0.843 -3.670 1.00 87.62 71 LYS A O 1
ATOM 565 N N . CYS A 1 72 ? -7.622 -0.740 -5.667 1.00 89.56 72 CYS A N 1
ATOM 566 C CA . CYS A 1 72 ? -7.957 -2.119 -6.036 1.00 89.56 72 CYS A CA 1
ATOM 567 C C . CYS A 1 72 ? -6.903 -3.147 -5.593 1.00 89.56 72 CYS A C 1
ATOM 569 O O . CYS A 1 72 ? -7.203 -4.338 -5.549 1.00 89.56 72 CYS A O 1
ATOM 571 N N . GLY A 1 73 ? -5.687 -2.709 -5.247 1.00 86.69 73 GLY A N 1
ATOM 572 C CA . GLY A 1 73 ? -4.585 -3.587 -4.851 1.00 86.69 73 GLY A CA 1
ATOM 573 C C . GLY A 1 73 ? -3.855 -4.269 -6.009 1.00 86.69 73 GLY A C 1
ATOM 574 O O . GLY A 1 73 ? -3.011 -5.121 -5.749 1.00 86.69 73 GLY A O 1
ATOM 575 N N . SER A 1 74 ? -4.168 -3.926 -7.264 1.00 89.50 74 SER A N 1
ATOM 576 C CA . SER A 1 74 ? -3.463 -4.492 -8.422 1.00 89.50 74 SER A CA 1
ATOM 577 C C . SER A 1 74 ? -2.015 -4.036 -8.435 1.00 89.50 74 SER A C 1
ATOM 579 O O . SER A 1 74 ? -1.742 -2.863 -8.181 1.00 89.50 74 SER A O 1
ATOM 581 N N . VAL A 1 75 ? -1.114 -4.967 -8.733 1.00 89.31 75 VAL A N 1
ATOM 582 C CA . VAL A 1 75 ? 0.317 -4.699 -8.848 1.00 89.31 75 VAL A CA 1
ATOM 583 C C . VAL A 1 75 ? 0.671 -4.678 -10.325 1.00 89.31 75 VAL A C 1
ATOM 585 O O . VAL A 1 75 ? 0.398 -5.646 -11.033 1.00 89.31 75 VAL A O 1
ATOM 588 N N . VAL A 1 76 ? 1.263 -3.581 -10.774 1.00 87.00 76 VAL A N 1
ATOM 589 C CA . VAL A 1 76 ? 1.785 -3.414 -12.129 1.00 87.00 76 VAL A CA 1
ATOM 590 C C . VAL A 1 76 ? 3.299 -3.278 -12.063 1.00 87.00 76 VAL A C 1
ATOM 592 O O . VAL A 1 76 ? 3.855 -2.800 -11.070 1.00 87.00 76 VAL A O 1
ATOM 595 N N . ARG A 1 77 ? 3.962 -3.782 -13.100 1.00 82.00 77 ARG A N 1
ATOM 596 C CA . ARG A 1 77 ? 5.409 -3.702 -13.266 1.00 82.00 77 ARG A CA 1
ATOM 597 C C . ARG A 1 77 ? 5.644 -2.783 -14.445 1.00 82.00 77 ARG A C 1
ATOM 599 O O . ARG A 1 77 ? 5.213 -3.114 -15.544 1.00 82.00 77 ARG A O 1
ATOM 606 N N . ASP A 1 78 ? 6.273 -1.655 -14.185 1.00 73.81 78 ASP A N 1
ATOM 607 C CA . ASP A 1 78 ? 6.674 -0.715 -15.215 1.00 73.81 78 ASP A CA 1
ATOM 608 C C . ASP A 1 78 ? 8.198 -0.780 -15.294 1.00 73.81 78 ASP A C 1
ATOM 610 O O . ASP A 1 78 ? 8.906 -0.435 -14.344 1.00 73.81 78 ASP A O 1
ATOM 614 N N . GLY A 1 79 ? 8.693 -1.361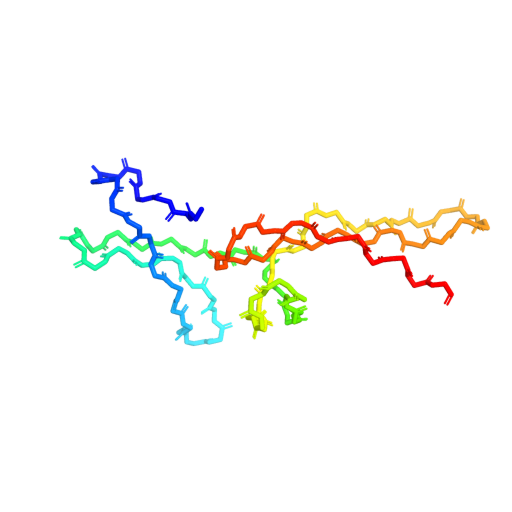 -16.383 1.00 61.91 79 GLY A N 1
ATOM 615 C CA . GLY A 1 79 ? 10.088 -1.227 -16.762 1.00 61.91 79 GLY A CA 1
ATOM 616 C C . GLY A 1 79 ? 10.157 -0.071 -17.740 1.00 61.91 79 GLY A C 1
ATOM 617 O O . GLY A 1 79 ? 9.598 -0.192 -18.828 1.00 61.91 79 GLY A O 1
ATOM 618 N N . PHE A 1 80 ? 10.816 1.025 -17.369 1.00 50.34 80 PHE A N 1
ATOM 619 C CA . PHE A 1 80 ? 11.204 2.033 -18.356 1.00 50.34 80 PHE A CA 1
ATOM 620 C C . PHE A 1 80 ? 12.154 1.328 -19.339 1.00 50.34 80 PHE A C 1
ATOM 622 O O . PHE A 1 80 ? 13.283 1.012 -18.969 1.00 50.34 80 PHE A O 1
ATOM 629 N N . SER A 1 81 ? 11.650 0.968 -20.524 1.00 40.53 81 SER A N 1
ATOM 630 C CA . SER A 1 81 ? 12.451 0.443 -21.642 1.00 40.53 81 SER A CA 1
ATOM 631 C C . SER A 1 81 ? 12.950 1.577 -22.520 1.00 40.53 81 SER A C 1
ATOM 633 O O . SER A 1 81 ? 12.225 2.594 -22.621 1.00 40.53 81 SER A O 1
#

pLDDT: mean 84.53, std 11.18, range [40.53, 94.62]

Sequence (81 aa):
MPECPKCRMVLNIIEENGDVYYHCAACGYKQLFPNWVDHECQKCGFGKAQLLFYGIIVGDEAPLSMYKCLKCGSVVRDGFS

Organism: NCBI:txid425595

Secondary structure (DSSP, 8-state):
--B-TTT-PBPEEEEETTEEEEE-TTT--EEE-TTEEE---TTT---EEEEEEE---SSS---EEEEEETTT--EEEEE--

Foldseek 3Di:
DDADPPPRHAWDWDADPNWIWTADPPPGDIDTDPQKDQCQDPVPRQGIWHFPDFADDDPDDFTWTWTARPPPRDIDIDGPD

Radius of gyration: 14.65 Å; chains: 1; bounding box: 42×24×36 Å